Protein AF-A0A9W9UXJ0-F1 (afdb_monomer_lite)

Sequence (136 aa):
MPRVADHMAWKWYTSFKSKEDLNLPALTLEPDGLYRIHCNELFCRVPNCPKITPSDTLNNLRKHYAHRHPEIKLTGNSKRGGRPTLAEEHAAIDFHKALYNDHFATPGMTAAVPIKIEDSDSDLDTIKGEDIPWDS

Organism: NCBI:txid2100454

Radius of gyration: 20.82 Å; chains: 1; bounding box: 72×38×50 Å

Structure (mmCIF, N/CA/C/O backbone):
data_AF-A0A9W9UXJ0-F1
#
_entry.id   AF-A0A9W9UXJ0-F1
#
loop_
_atom_site.group_PDB
_atom_site.id
_atom_site.type_symbol
_atom_site.label_atom_id
_atom_site.label_alt_id
_atom_site.label_comp_id
_atom_site.label_asym_id
_atom_site.label_entity_id
_atom_site.label_seq_id
_atom_site.pdbx_PDB_ins_code
_atom_site.Cartn_x
_atom_site.Cartn_y
_atom_site.Cartn_z
_atom_site.occupancy
_atom_site.B_iso_or_equiv
_atom_site.auth_seq_id
_atom_site.auth_comp_id
_atom_site.auth_asym_id
_atom_site.auth_atom_id
_atom_site.pdbx_PDB_model_num
ATOM 1 N N . MET A 1 1 ? 16.096 -7.643 -10.929 1.00 42.03 1 MET A N 1
ATOM 2 C CA . MET A 1 1 ? 14.716 -7.599 -11.469 1.00 42.03 1 MET A CA 1
ATOM 3 C C . MET A 1 1 ? 13.752 -7.505 -10.292 1.00 42.03 1 MET A C 1
ATOM 5 O O . MET A 1 1 ? 13.704 -8.471 -9.545 1.00 42.03 1 MET A O 1
ATOM 9 N N . PRO A 1 2 ? 13.001 -6.421 -10.074 1.00 55.34 2 PRO A N 1
ATOM 10 C CA . PRO A 1 2 ? 12.091 -6.339 -8.943 1.00 55.34 2 PRO A CA 1
ATOM 11 C C . PRO A 1 2 ? 10.673 -6.642 -9.410 1.00 55.34 2 PRO A C 1
ATOM 13 O O . PRO A 1 2 ? 9.833 -5.784 -9.610 1.00 55.34 2 PRO A O 1
ATOM 16 N N . ARG A 1 3 ? 10.378 -7.923 -9.582 1.00 80.81 3 ARG A N 1
ATOM 17 C CA . ARG A 1 3 ? 8.994 -8.360 -9.738 1.00 80.81 3 ARG A CA 1
ATOM 18 C C . ARG A 1 3 ? 8.411 -8.485 -8.342 1.00 80.81 3 ARG A C 1
ATOM 20 O O . ARG A 1 3 ? 8.665 -9.474 -7.664 1.00 80.81 3 ARG A O 1
ATOM 27 N N . VAL A 1 4 ? 7.643 -7.483 -7.910 1.00 84.56 4 VAL A N 1
ATOM 28 C CA . VAL A 1 4 ? 6.992 -7.485 -6.583 1.00 84.56 4 VAL A CA 1
ATOM 29 C C . VAL A 1 4 ? 6.256 -8.810 -6.345 1.00 84.56 4 VAL A C 1
ATOM 31 O O . VAL A 1 4 ? 6.361 -9.380 -5.267 1.00 84.56 4 VAL A O 1
ATOM 34 N N . ALA A 1 5 ? 5.603 -9.343 -7.385 1.00 87.56 5 ALA A N 1
ATOM 35 C CA . ALA A 1 5 ? 4.863 -10.604 -7.335 1.00 87.56 5 ALA A CA 1
ATOM 36 C C . ALA A 1 5 ? 5.724 -11.855 -7.047 1.00 87.56 5 ALA A C 1
ATOM 38 O O . ALA A 1 5 ? 5.236 -12.852 -6.515 1.00 87.56 5 ALA A O 1
ATOM 39 N N . ASP A 1 6 ? 7.014 -11.816 -7.377 1.00 90.19 6 ASP A N 1
ATOM 40 C CA . ASP A 1 6 ? 7.915 -12.948 -7.161 1.00 90.19 6 ASP A CA 1
ATOM 41 C C . ASP A 1 6 ? 8.492 -12.957 -5.738 1.00 90.19 6 ASP A C 1
ATOM 43 O O . ASP A 1 6 ? 8.940 -14.004 -5.262 1.00 90.19 6 ASP A O 1
ATOM 47 N N . HIS A 1 7 ? 8.426 -11.823 -5.032 1.00 93.88 7 HIS A N 1
ATOM 48 C CA . HIS A 1 7 ? 9.002 -11.653 -3.704 1.00 93.88 7 HIS A CA 1
ATOM 49 C C . HIS A 1 7 ? 8.192 -12.388 -2.621 1.00 93.88 7 HIS A C 1
ATOM 51 O O . HIS A 1 7 ? 6.968 -12.271 -2.545 1.00 93.88 7 HIS A O 1
ATOM 57 N N . MET A 1 8 ? 8.879 -13.104 -1.722 1.00 93.94 8 MET A N 1
ATOM 58 C CA . MET A 1 8 ? 8.236 -13.923 -0.681 1.00 93.94 8 MET A CA 1
ATOM 59 C C . MET A 1 8 ? 7.302 -13.126 0.239 1.00 93.94 8 MET A C 1
ATOM 61 O O . MET A 1 8 ? 6.200 -13.581 0.527 1.00 93.94 8 MET A O 1
ATOM 65 N N . ALA A 1 9 ? 7.692 -11.908 0.632 1.00 93.56 9 ALA A N 1
ATOM 66 C CA . ALA A 1 9 ? 6.873 -11.059 1.499 1.00 93.56 9 ALA A CA 1
ATOM 67 C C . ALA A 1 9 ? 5.551 -10.645 0.829 1.00 93.56 9 ALA A C 1
ATOM 69 O O . ALA A 1 9 ? 4.525 -10.546 1.493 1.00 93.56 9 ALA A O 1
ATOM 70 N N . TRP A 1 10 ? 5.546 -10.465 -0.497 1.00 94.62 10 TRP A N 1
ATOM 71 C CA . TRP A 1 10 ? 4.306 -10.206 -1.225 1.00 94.62 10 TRP A CA 1
ATOM 72 C C . TRP A 1 10 ? 3.431 -11.461 -1.294 1.00 94.62 10 TRP A C 1
ATOM 74 O O . TRP A 1 10 ? 2.234 -11.383 -1.042 1.00 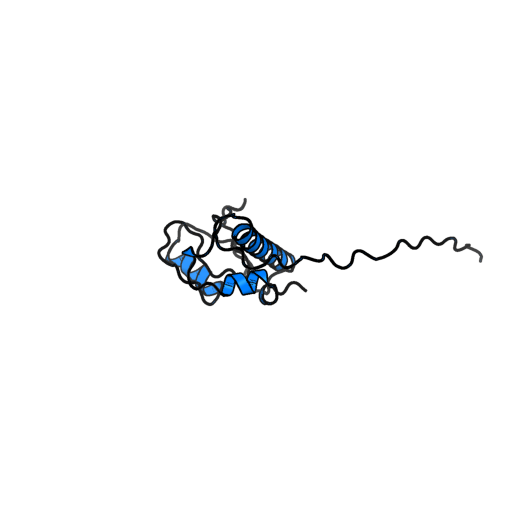94.62 10 TRP A O 1
ATOM 84 N N . LYS A 1 11 ? 4.020 -12.637 -1.549 1.00 94.94 11 LYS A N 1
ATOM 85 C CA . LYS A 1 11 ? 3.279 -13.912 -1.546 1.00 94.94 11 LYS A CA 1
ATOM 86 C C . LYS A 1 11 ? 2.625 -14.179 -0.187 1.00 94.94 11 LYS A C 1
ATOM 88 O O . LYS A 1 11 ? 1.443 -14.516 -0.139 1.00 94.94 11 LYS A O 1
ATOM 93 N N . TRP A 1 12 ? 3.361 -13.953 0.904 1.00 94.56 12 TRP A N 1
ATOM 94 C CA . TRP A 1 12 ? 2.830 -13.983 2.269 1.00 94.56 12 TRP A CA 1
ATOM 95 C C . TRP A 1 12 ? 1.664 -12.999 2.437 1.00 94.56 12 TRP A C 1
ATOM 97 O O . TRP A 1 12 ? 0.575 -13.413 2.822 1.00 94.56 12 TRP A O 1
ATOM 107 N N . TYR A 1 13 ? 1.834 -11.735 2.039 1.00 94.88 13 TYR A N 1
ATOM 108 C CA . TYR A 1 13 ? 0.781 -10.714 2.098 1.00 94.88 13 TYR A CA 1
ATOM 109 C C . TYR A 1 13 ? -0.494 -11.108 1.329 1.00 94.88 13 TYR A C 1
ATOM 111 O O . TYR A 1 13 ? -1.603 -10.892 1.811 1.00 94.88 13 TYR A O 1
ATOM 119 N N . THR A 1 14 ? -0.363 -11.739 0.160 1.00 95.06 14 THR A N 1
ATOM 120 C CA . THR A 1 14 ? -1.520 -12.203 -0.628 1.00 95.06 14 THR A CA 1
ATOM 121 C C . THR A 1 14 ? -2.203 -13.452 -0.072 1.00 95.06 14 THR A C 1
ATOM 123 O O . THR A 1 14 ? -3.291 -13.794 -0.527 1.00 95.06 14 THR A O 1
ATOM 126 N N . SER A 1 15 ? -1.594 -14.145 0.896 1.00 95.12 15 SER A N 1
ATOM 127 C CA . SER A 1 15 ? -2.202 -15.338 1.501 1.00 95.12 15 SER A CA 1
ATOM 128 C C . SER A 1 15 ? -3.355 -15.008 2.460 1.00 95.12 15 SER A C 1
ATOM 130 O O . SER A 1 15 ? -4.187 -15.871 2.750 1.00 95.12 15 SER A O 1
ATOM 132 N N . PHE A 1 16 ? -3.443 -13.754 2.912 1.00 94.12 16 PHE A N 1
ATOM 133 C CA . PHE A 1 16 ? -4.467 -13.296 3.841 1.00 94.12 16 PHE A CA 1
ATOM 134 C C . PHE A 1 16 ? -5.804 -13.036 3.146 1.00 94.12 16 PHE A C 1
ATOM 136 O O . PHE A 1 16 ? -5.876 -12.469 2.055 1.00 94.12 16 PHE A O 1
ATOM 143 N N . LYS A 1 17 ? -6.894 -13.417 3.819 1.00 94.62 17 LYS A N 1
ATOM 144 C CA . LYS A 1 17 ? -8.271 -13.167 3.356 1.00 94.62 17 LYS A CA 1
ATOM 145 C C . LYS A 1 17 ? -8.903 -11.943 4.013 1.00 94.62 17 LYS A C 1
ATOM 147 O O . LYS A 1 17 ? -9.884 -11.416 3.487 1.00 94.62 17 LYS A O 1
ATOM 152 N N . SER A 1 18 ? -8.346 -11.497 5.135 1.00 93.50 18 SER A N 1
ATOM 153 C CA . SER A 1 18 ? -8.818 -10.368 5.925 1.00 93.50 18 SER A CA 1
ATOM 154 C C . SER A 1 18 ? -7.662 -9.423 6.224 1.00 93.50 18 SER A C 1
ATOM 156 O O . SER A 1 18 ? -6.552 -9.859 6.511 1.00 93.50 18 SER A O 1
ATOM 158 N N . LYS A 1 19 ? -7.931 -8.116 6.184 1.00 91.62 19 LYS A N 1
ATOM 159 C CA . LYS A 1 19 ? -6.979 -7.101 6.647 1.00 91.62 19 LYS A CA 1
ATOM 160 C C . LYS A 1 19 ? -6.801 -7.087 8.165 1.00 91.62 19 LYS A C 1
ATOM 162 O O . LYS A 1 19 ? -5.869 -6.457 8.633 1.00 91.62 19 LYS A O 1
ATOM 167 N N . GLU A 1 20 ? -7.713 -7.702 8.918 1.00 91.06 20 GLU A N 1
ATOM 168 C CA . GLU A 1 20 ? -7.646 -7.761 10.388 1.00 91.06 20 GLU A CA 1
ATOM 169 C C . GLU A 1 20 ? -6.527 -8.689 10.866 1.00 91.06 20 GLU A C 1
ATOM 171 O O . GLU A 1 20 ? -5.998 -8.508 11.956 1.00 91.06 20 GLU A O 1
ATOM 176 N N . ASP A 1 21 ? -6.121 -9.628 10.011 1.00 89.69 21 ASP A N 1
ATOM 177 C CA . ASP A 1 21 ? -4.986 -10.520 10.239 1.00 89.69 21 ASP A CA 1
ATOM 178 C C . ASP A 1 21 ? -3.634 -9.831 9.939 1.00 89.69 21 ASP A C 1
ATOM 180 O O . ASP A 1 21 ? -2.578 -10.454 10.034 1.00 89.69 21 ASP A O 1
ATOM 184 N N . LEU A 1 22 ? -3.655 -8.558 9.522 1.00 89.69 22 LEU A N 1
ATOM 185 C CA . LEU A 1 22 ? -2.488 -7.788 9.102 1.00 89.69 22 LEU A CA 1
ATOM 186 C C . LEU A 1 22 ? -2.361 -6.490 9.907 1.00 89.69 22 LEU A C 1
ATOM 188 O O . LEU A 1 22 ? -3.286 -5.681 9.974 1.00 89.69 22 LEU A O 1
ATOM 192 N N . ASN A 1 23 ? -1.153 -6.211 10.395 1.00 89.25 23 ASN A N 1
ATOM 193 C CA . ASN A 1 23 ? -0.801 -4.917 10.981 1.00 89.25 23 ASN A CA 1
ATOM 194 C C . ASN A 1 23 ? -0.526 -3.883 9.879 1.00 89.25 23 ASN A C 1
ATOM 196 O O . ASN A 1 23 ? 0.617 -3.544 9.575 1.00 89.25 23 ASN A O 1
ATOM 200 N N . LEU A 1 24 ? -1.579 -3.404 9.216 1.00 90.81 24 LEU A N 1
ATOM 201 C CA . LEU A 1 24 ? -1.433 -2.424 8.141 1.00 90.81 24 LEU A CA 1
ATOM 202 C C . LEU A 1 24 ? -1.132 -1.019 8.701 1.00 90.81 24 LEU A C 1
ATOM 204 O O . LEU A 1 24 ? -1.931 -0.497 9.482 1.00 90.81 24 LEU A O 1
ATOM 208 N N . PRO A 1 25 ? -0.045 -0.350 8.268 1.00 92.56 25 PRO A N 1
ATOM 209 C CA . PRO A 1 25 ? 0.247 1.014 8.689 1.00 92.56 25 PRO A CA 1
ATOM 210 C C . PRO A 1 25 ? -0.743 2.003 8.064 1.00 92.56 25 PRO A C 1
ATOM 212 O O . PRO A 1 25 ? -1.347 1.732 7.026 1.00 92.56 25 PRO A O 1
ATOM 215 N N . ALA A 1 26 ? -0.875 3.192 8.649 1.00 91.31 26 ALA A N 1
ATOM 216 C CA . ALA A 1 26 ? -1.680 4.259 8.059 1.00 91.31 26 ALA A CA 1
ATOM 217 C C . ALA A 1 26 ? -1.142 4.694 6.679 1.00 91.31 26 ALA A C 1
ATOM 219 O O . ALA A 1 26 ? 0.023 4.474 6.334 1.00 91.31 26 ALA A O 1
ATOM 220 N N . LEU A 1 27 ? -2.000 5.327 5.875 1.00 91.38 27 LEU A N 1
ATOM 221 C CA . LEU A 1 27 ? -1.575 5.926 4.610 1.00 91.38 27 LEU A CA 1
ATOM 222 C C . LEU A 1 27 ? -0.601 7.084 4.857 1.00 91.38 27 LEU A C 1
ATOM 224 O O . LEU A 1 27 ? -0.843 7.942 5.705 1.00 91.38 27 LEU A O 1
ATOM 228 N N . THR A 1 28 ? 0.466 7.135 4.063 1.00 91.06 28 THR A N 1
ATOM 229 C CA . THR A 1 28 ? 1.448 8.224 4.092 1.00 91.06 28 THR A CA 1
ATOM 230 C C . THR A 1 28 ? 0.961 9.373 3.215 1.00 91.06 28 THR A C 1
ATOM 232 O O . THR A 1 28 ? 0.667 9.155 2.040 1.00 91.06 28 THR A O 1
ATOM 235 N N . LEU A 1 29 ? 0.862 10.577 3.783 1.00 92.19 29 LEU A N 1
ATOM 236 C CA . LEU A 1 29 ? 0.592 11.802 3.031 1.00 92.19 29 LEU A CA 1
ATOM 237 C C . LEU A 1 29 ? 1.903 12.329 2.442 1.00 92.19 29 LEU A C 1
ATOM 239 O O . LEU A 1 29 ? 2.863 12.576 3.169 1.00 92.19 29 LEU A O 1
ATOM 243 N N . GLU A 1 30 ? 1.931 12.488 1.128 1.00 90.06 30 GLU A N 1
ATOM 244 C CA . GLU A 1 30 ? 3.059 13.028 0.384 1.00 90.06 30 GLU A CA 1
ATOM 245 C C . GLU A 1 30 ? 3.058 14.566 0.383 1.00 90.06 30 GLU A C 1
ATOM 247 O O . GLU A 1 30 ? 2.016 15.194 0.600 1.00 90.06 30 GLU A O 1
ATOM 252 N N . PRO A 1 31 ? 4.205 15.204 0.079 1.00 87.88 31 PRO A N 1
ATOM 253 C CA . PRO A 1 31 ? 4.307 16.663 -0.005 1.00 87.88 31 PRO A CA 1
ATOM 254 C C . PRO A 1 31 ? 3.377 17.313 -1.042 1.00 87.88 31 PRO A C 1
ATOM 256 O O . PRO A 1 31 ? 3.070 18.496 -0.933 1.00 87.88 31 PRO A O 1
ATOM 259 N N . ASP A 1 32 ? 2.926 16.558 -2.046 1.00 87.06 32 ASP A N 1
ATOM 260 C CA . ASP A 1 32 ? 1.977 17.010 -3.070 1.00 87.06 32 ASP A CA 1
ATOM 261 C C . ASP A 1 32 ? 0.504 16.949 -2.610 1.00 87.06 32 ASP A C 1
ATOM 263 O O . ASP A 1 32 ? -0.406 17.271 -3.377 1.00 87.06 32 ASP A O 1
ATOM 267 N N . GLY A 1 33 ? 0.262 16.557 -1.355 1.00 87.12 33 GLY A N 1
ATOM 268 C CA . GLY A 1 33 ? -1.070 16.409 -0.779 1.00 87.12 33 GLY A CA 1
ATOM 269 C C . GLY A 1 33 ? -1.795 15.132 -1.213 1.00 87.12 33 GLY A C 1
ATOM 270 O O . GLY A 1 33 ? -3.004 15.025 -0.995 1.00 87.12 33 GLY A O 1
ATOM 271 N N . LEU A 1 34 ? -1.095 14.179 -1.837 1.00 90.56 34 LEU A N 1
ATOM 272 C CA . LEU A 1 34 ? -1.637 12.878 -2.221 1.00 90.56 34 LEU A CA 1
ATOM 273 C C . LEU A 1 34 ? -1.221 11.786 -1.230 1.00 90.56 34 LEU A C 1
ATOM 275 O O . LEU A 1 34 ? -0.177 11.848 -0.594 1.00 90.56 34 LEU A O 1
ATOM 279 N N . TYR A 1 35 ? -2.034 10.745 -1.102 1.00 91.88 35 TYR A N 1
ATOM 280 C CA . TYR A 1 35 ? -1.743 9.596 -0.251 1.00 91.88 35 TYR A CA 1
ATOM 281 C C . TYR A 1 35 ? -1.046 8.488 -1.036 1.00 91.88 35 TYR A C 1
ATOM 283 O O . TYR A 1 35 ? -1.557 8.028 -2.062 1.00 91.88 35 TYR A O 1
ATOM 291 N N . ARG A 1 36 ? 0.098 8.016 -0.539 1.00 90.25 36 ARG A N 1
ATOM 292 C CA . ARG A 1 36 ? 0.890 6.981 -1.207 1.00 90.25 36 ARG A CA 1
ATOM 293 C C . ARG A 1 36 ? 0.242 5.605 -1.102 1.00 90.25 36 ARG A C 1
ATOM 295 O O . ARG A 1 36 ? -0.029 5.106 -0.009 1.00 90.25 36 ARG A O 1
ATOM 302 N N . ILE A 1 37 ? 0.103 4.956 -2.255 1.00 91.50 37 ILE A N 1
ATOM 303 C CA . ILE A 1 37 ? -0.254 3.541 -2.382 1.00 91.50 37 ILE A CA 1
ATOM 304 C C . ILE A 1 37 ? 0.869 2.786 -3.099 1.00 91.50 37 ILE A C 1
ATOM 306 O O . ILE A 1 37 ? 1.439 3.296 -4.066 1.00 91.50 37 ILE A O 1
ATOM 310 N N . HIS A 1 38 ? 1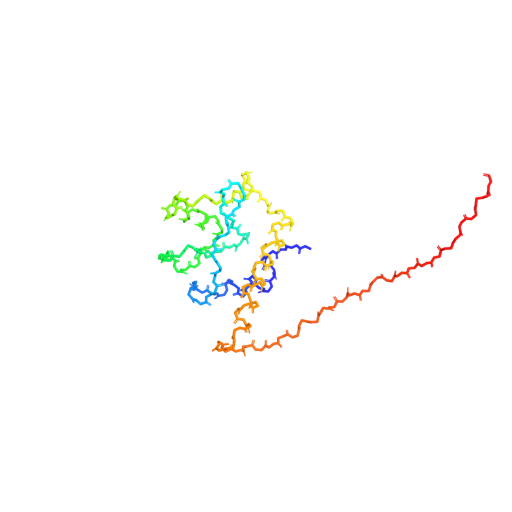.207 1.587 -2.630 1.00 91.56 38 HIS A N 1
ATOM 311 C CA . HIS A 1 38 ? 2.304 0.809 -3.203 1.00 91.56 38 HIS A CA 1
ATOM 312 C C . HIS A 1 38 ? 1.827 -0.064 -4.373 1.00 91.56 38 HIS A C 1
ATOM 314 O O . HIS A 1 38 ? 0.647 -0.402 -4.508 1.00 91.56 38 HIS A O 1
ATOM 320 N N . CYS A 1 39 ? 2.753 -0.437 -5.260 1.00 88.81 39 CYS A N 1
ATOM 321 C CA . CYS A 1 39 ? 2.438 -1.350 -6.356 1.00 88.81 39 CYS A CA 1
ATOM 322 C C . CYS A 1 39 ? 2.011 -2.724 -5.814 1.00 88.81 39 CYS A C 1
ATOM 324 O O . CYS A 1 39 ? 2.598 -3.229 -4.860 1.00 88.81 39 CYS A O 1
ATOM 326 N N . ASN A 1 40 ? 1.003 -3.329 -6.452 1.00 89.88 40 ASN A N 1
ATOM 327 C CA . ASN A 1 40 ? 0.391 -4.607 -6.059 1.00 89.88 40 ASN A CA 1
ATOM 328 C C . ASN A 1 40 ? -0.210 -4.656 -4.641 1.00 89.88 40 ASN A C 1
ATO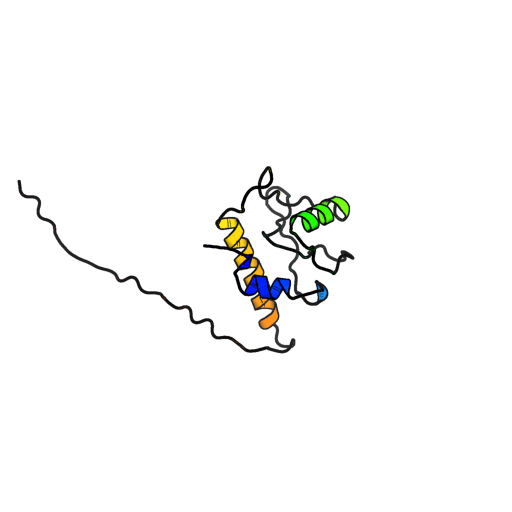M 330 O O . ASN A 1 40 ? -0.453 -5.746 -4.125 1.00 89.88 40 ASN A O 1
ATOM 334 N N . GLU A 1 41 ? -0.497 -3.501 -4.038 1.00 92.81 41 GLU A N 1
ATOM 335 C CA . GLU A 1 41 ? -1.264 -3.412 -2.796 1.00 92.81 41 GLU A CA 1
ATOM 336 C C . GLU A 1 41 ? -2.738 -3.787 -3.045 1.00 92.81 41 GLU A C 1
ATOM 338 O O . GLU A 1 41 ? -3.334 -3.363 -4.043 1.00 92.81 41 GLU A O 1
ATOM 343 N N . LEU A 1 42 ? -3.325 -4.592 -2.151 1.00 95.06 42 LEU A N 1
ATOM 344 C CA . LEU A 1 42 ? -4.671 -5.163 -2.318 1.00 95.06 42 LEU A CA 1
ATOM 345 C C . LEU A 1 42 ? -5.654 -4.770 -1.203 1.00 95.06 42 LEU A C 1
ATOM 347 O O . LEU A 1 42 ? -6.868 -4.732 -1.443 1.00 95.06 42 LEU A O 1
ATOM 351 N N . PHE A 1 43 ? -5.158 -4.445 -0.010 1.00 96.38 43 PHE A N 1
ATOM 352 C CA . PHE A 1 43 ? -5.976 -4.072 1.145 1.00 96.38 43 PHE A CA 1
ATOM 353 C C . PHE A 1 43 ? -6.157 -2.558 1.282 1.00 96.38 43 PHE A C 1
ATOM 355 O O . PHE A 1 43 ? -5.256 -1.775 1.005 1.00 96.38 43 PHE A O 1
ATOM 362 N N . CYS A 1 44 ? -7.336 -2.142 1.749 1.00 95.81 44 CYS A N 1
ATOM 363 C CA . CYS A 1 44 ? -7.594 -0.750 2.108 1.00 95.81 44 CYS A CA 1
ATOM 364 C C . CYS A 1 44 ? -7.054 -0.461 3.514 1.00 95.81 44 CYS A C 1
ATOM 366 O O . CYS A 1 44 ? -7.458 -1.118 4.475 1.00 95.81 44 CYS A O 1
ATOM 368 N N . ARG A 1 45 ? -6.190 0.554 3.625 1.00 94.88 45 ARG A N 1
ATOM 369 C CA . ARG A 1 45 ? -5.545 0.988 4.878 1.00 94.88 45 ARG A CA 1
ATOM 370 C C . ARG A 1 45 ? -6.299 2.091 5.627 1.00 94.88 45 ARG A C 1
ATOM 372 O O . ARG A 1 45 ? -5.817 2.593 6.636 1.00 94.88 45 ARG A O 1
ATOM 379 N N . VAL A 1 46 ? -7.467 2.509 5.135 1.00 94.25 46 VAL A N 1
ATOM 380 C CA . VAL A 1 46 ? -8.258 3.552 5.806 1.00 94.25 46 VAL A CA 1
ATOM 381 C C . VAL A 1 46 ? -8.840 2.993 7.105 1.00 94.25 46 VAL A C 1
ATOM 383 O O . VAL A 1 46 ? -9.490 1.935 7.064 1.00 94.25 46 VAL A O 1
ATOM 386 N N . PRO A 1 47 ? -8.641 3.681 8.246 1.00 89.31 47 PRO A N 1
ATOM 387 C CA . PRO A 1 47 ? -9.196 3.243 9.517 1.00 89.31 47 PRO A CA 1
ATOM 388 C C . PRO A 1 47 ? -10.719 3.156 9.426 1.00 89.31 47 PRO A C 1
ATOM 390 O O . PRO A 1 47 ? -11.367 3.981 8.782 1.00 89.31 47 PRO A O 1
ATOM 393 N N . ASN A 1 48 ? -11.296 2.136 10.061 1.00 88.88 48 ASN A N 1
ATOM 394 C CA . ASN A 1 48 ? -12.742 1.894 10.090 1.00 88.88 48 ASN A CA 1
ATOM 395 C C . ASN A 1 48 ? -13.402 1.704 8.708 1.00 88.88 48 ASN A C 1
ATOM 397 O O . ASN A 1 48 ? -14.624 1.776 8.588 1.00 88.88 48 ASN A O 1
ATOM 401 N N . CYS A 1 49 ? -12.632 1.430 7.646 1.00 93.06 49 CYS A N 1
ATOM 402 C CA . CYS A 1 49 ? -13.226 1.059 6.366 1.00 93.06 49 CYS A CA 1
ATOM 403 C C . CYS A 1 49 ? -13.877 -0.338 6.467 1.00 93.06 49 CYS A C 1
ATOM 405 O O . CYS A 1 49 ? -13.189 -1.286 6.851 1.00 93.06 49 CYS A O 1
ATOM 407 N N . PRO A 1 50 ? -15.150 -0.519 6.060 1.00 92.69 50 PRO A N 1
ATOM 408 C CA . PRO A 1 50 ? -15.847 -1.806 6.160 1.00 92.69 50 PRO A CA 1
ATOM 409 C C . PRO A 1 50 ? -15.337 -2.857 5.163 1.00 92.69 50 PRO A C 1
ATOM 411 O O . PRO A 1 50 ? -15.697 -4.027 5.249 1.00 92.69 50 PRO A O 1
ATOM 414 N N . LYS A 1 51 ? -14.510 -2.463 4.185 1.00 93.25 51 LYS A N 1
ATOM 415 C CA . LYS A 1 51 ? -13.864 -3.412 3.279 1.00 93.25 51 LYS A CA 1
ATOM 416 C C . LYS A 1 51 ? -12.722 -4.102 4.023 1.00 93.25 51 LYS A C 1
ATOM 418 O O . LYS A 1 51 ? -11.658 -3.510 4.216 1.00 93.25 51 LYS A O 1
ATOM 423 N N . ILE A 1 52 ? -12.980 -5.336 4.440 1.00 94.19 52 ILE A N 1
ATOM 424 C CA . ILE A 1 52 ? -12.032 -6.194 5.160 1.00 94.19 52 ILE A CA 1
ATOM 425 C C . ILE A 1 52 ? -11.235 -7.073 4.187 1.00 94.19 52 ILE A C 1
ATOM 427 O O . ILE A 1 52 ? -10.039 -7.282 4.371 1.00 94.19 52 ILE A O 1
ATOM 431 N N . THR A 1 53 ? -11.882 -7.551 3.125 1.00 95.31 53 THR A N 1
ATOM 432 C CA . THR A 1 53 ? -11.285 -8.473 2.155 1.00 95.31 53 THR A CA 1
ATOM 433 C C . THR A 1 53 ? -10.344 -7.759 1.178 1.00 95.31 53 THR A C 1
ATOM 435 O O . THR A 1 53 ? -10.562 -6.576 0.861 1.00 95.31 53 THR A O 1
ATOM 438 N N . PRO A 1 54 ? -9.327 -8.460 0.640 1.00 96.12 54 PRO A N 1
ATOM 439 C CA . PRO A 1 54 ? -8.454 -7.885 -0.371 1.00 96.12 54 PRO A CA 1
ATOM 440 C C . PRO A 1 54 ? -9.236 -7.576 -1.652 1.00 96.12 54 PRO A C 1
ATOM 442 O O . PRO A 1 54 ? -10.303 -8.128 -1.930 1.00 96.12 54 PRO A O 1
ATOM 445 N N . SER A 1 55 ? -8.715 -6.643 -2.437 1.00 95.44 55 SER A N 1
ATOM 446 C CA . SER A 1 55 ? -9.130 -6.452 -3.827 1.00 95.44 55 SER A CA 1
ATOM 447 C C . SER A 1 55 ? -8.354 -7.409 -4.725 1.00 95.44 55 SER A C 1
ATOM 449 O O . SER A 1 55 ? -7.201 -7.693 -4.438 1.00 95.44 55 SER A O 1
ATOM 451 N N . ASP A 1 56 ? -8.925 -7.824 -5.855 1.00 91.88 56 ASP A N 1
ATOM 452 C CA . ASP A 1 56 ? -8.202 -8.708 -6.790 1.00 91.88 56 ASP A CA 1
ATOM 453 C C . ASP A 1 56 ? -7.019 -8.008 -7.469 1.00 91.88 56 ASP A C 1
ATOM 455 O O . ASP A 1 56 ? -6.050 -8.634 -7.887 1.00 91.88 56 ASP A O 1
ATOM 459 N N . THR A 1 57 ? -7.116 -6.684 -7.627 1.00 91.19 57 THR A N 1
ATOM 460 C CA . THR A 1 57 ? -6.102 -5.864 -8.291 1.00 91.19 57 THR A CA 1
ATOM 461 C C . THR A 1 57 ? -5.978 -4.495 -7.633 1.00 91.19 57 THR A C 1
ATOM 463 O O . THR A 1 57 ? -6.945 -3.964 -7.075 1.00 91.19 57 THR A O 1
ATOM 466 N N . LEU A 1 58 ? -4.815 -3.862 -7.810 1.00 90.94 58 LEU A N 1
ATOM 467 C CA . LEU A 1 58 ? -4.578 -2.477 -7.395 1.00 90.94 58 LEU A CA 1
ATOM 468 C C . LEU A 1 58 ? -5.575 -1.497 -8.040 1.00 90.94 58 LEU A C 1
ATOM 470 O O . LEU A 1 58 ? -5.993 -0.529 -7.414 1.00 90.94 58 LEU A O 1
ATOM 474 N N . ASN A 1 59 ? -6.016 -1.750 -9.276 1.00 90.31 59 ASN A N 1
ATOM 475 C CA . ASN A 1 59 ? -7.025 -0.916 -9.936 1.00 90.31 59 ASN A CA 1
ATOM 476 C C . ASN A 1 59 ? -8.389 -0.998 -9.240 1.00 90.31 59 ASN A C 1
ATOM 478 O O . ASN A 1 59 ? -9.056 0.025 -9.082 1.00 90.31 59 ASN A O 1
ATOM 482 N N . ASN A 1 60 ? -8.796 -2.188 -8.791 1.00 93.25 60 ASN A N 1
ATOM 483 C CA . ASN A 1 60 ? -10.018 -2.349 -8.003 1.00 93.25 60 ASN A CA 1
ATOM 484 C C . ASN A 1 60 ? -9.893 -1.656 -6.640 1.00 93.25 60 ASN A C 1
ATOM 486 O O . ASN A 1 60 ? -10.851 -1.027 -6.189 1.00 93.25 60 ASN A O 1
ATOM 490 N N . LEU A 1 61 ? -8.707 -1.691 -6.028 1.00 93.56 61 LEU A N 1
ATOM 491 C CA . LEU A 1 61 ? -8.433 -0.946 -4.803 1.00 93.56 61 LEU A CA 1
ATOM 492 C C . LEU A 1 61 ? -8.519 0.572 -5.033 1.00 93.56 61 LEU A C 1
ATOM 494 O O . LEU A 1 61 ? -9.223 1.262 -4.303 1.00 93.56 61 LEU A O 1
ATOM 498 N N . ARG A 1 62 ? -7.905 1.102 -6.098 1.00 92.06 62 ARG A N 1
ATOM 499 C CA . ARG A 1 62 ? -8.004 2.526 -6.471 1.00 92.06 62 ARG A CA 1
ATOM 500 C C . ARG A 1 62 ? -9.451 2.970 -6.692 1.00 92.06 62 ARG A C 1
ATOM 502 O O . ARG A 1 62 ? -9.845 4.024 -6.203 1.00 92.06 62 ARG A O 1
ATOM 509 N N . LYS A 1 63 ? -10.259 2.158 -7.384 1.00 93.38 63 LYS A N 1
ATOM 510 C CA . LYS A 1 63 ? -11.702 2.411 -7.534 1.00 93.38 63 LYS A CA 1
ATOM 511 C C . LYS A 1 63 ? -12.399 2.444 -6.176 1.00 93.38 63 LYS A C 1
ATOM 513 O O . LYS A 1 63 ? -13.198 3.338 -5.925 1.00 93.38 63 LYS A O 1
ATOM 518 N N . HIS A 1 64 ? -12.084 1.500 -5.290 1.00 95.06 64 HIS A N 1
ATOM 519 C CA . HIS A 1 64 ? -12.633 1.494 -3.938 1.00 95.06 64 HIS A CA 1
ATOM 520 C C . HIS A 1 64 ? -12.336 2.806 -3.195 1.00 95.06 64 HIS A C 1
ATOM 522 O O . HIS A 1 64 ? -13.270 3.393 -2.657 1.00 95.06 64 HIS A O 1
ATOM 528 N N . TYR A 1 65 ? -11.097 3.305 -3.240 1.00 94.88 65 TYR A N 1
ATOM 529 C CA . TYR A 1 65 ? -10.747 4.615 -2.680 1.00 94.88 65 TYR A CA 1
ATOM 530 C C . TYR A 1 65 ? -11.572 5.745 -3.298 1.00 94.88 65 TYR A C 1
ATOM 532 O O . TYR A 1 65 ? -12.231 6.477 -2.572 1.00 94.88 65 TYR A O 1
ATOM 540 N N . ALA A 1 66 ? -11.641 5.822 -4.628 1.00 93.06 66 ALA A N 1
ATOM 541 C CA . ALA A 1 66 ? -12.401 6.869 -5.312 1.00 93.06 66 ALA A CA 1
ATOM 542 C C . ALA A 1 66 ? -13.900 6.893 -4.941 1.00 93.06 66 ALA A C 1
ATOM 544 O O . ALA A 1 66 ? -14.506 7.959 -4.911 1.00 93.06 66 ALA A O 1
ATOM 545 N N . HIS A 1 67 ? -14.505 5.733 -4.660 1.00 94.56 67 HIS A N 1
ATOM 546 C CA . HIS A 1 67 ? -15.935 5.629 -4.345 1.00 94.56 67 HIS A CA 1
ATOM 547 C C . HIS A 1 67 ? -16.265 5.689 -2.852 1.00 94.56 67 HIS A C 1
ATOM 549 O O . HIS A 1 67 ? -17.352 6.133 -2.487 1.00 94.56 67 HIS A O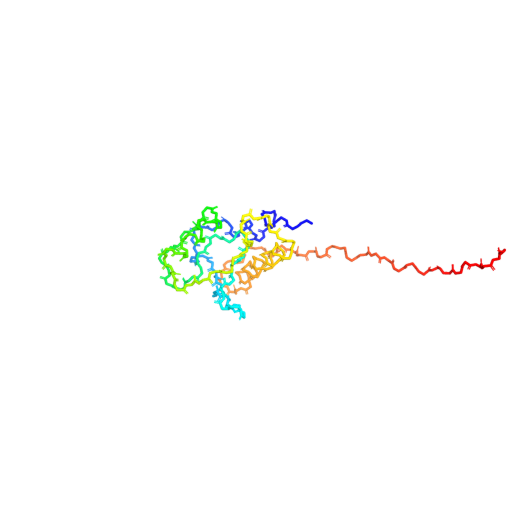 1
ATOM 555 N N . ARG A 1 68 ? -15.391 5.164 -1.989 1.00 95.56 68 ARG A N 1
ATOM 556 C CA . ARG A 1 68 ? -15.662 4.994 -0.550 1.00 95.56 68 ARG A CA 1
ATOM 557 C C . ARG A 1 68 ? -14.896 5.976 0.326 1.00 95.56 68 ARG A C 1
ATOM 559 O O . ARG A 1 68 ? -15.300 6.161 1.467 1.00 95.56 68 ARG A O 1
ATOM 566 N N . HIS A 1 69 ? -13.847 6.583 -0.219 1.00 94.81 69 HIS A N 1
ATOM 567 C CA . HIS A 1 69 ? -12.967 7.542 0.444 1.00 94.81 69 HIS A CA 1
ATOM 568 C C . HIS A 1 69 ? -12.661 8.721 -0.501 1.00 94.81 69 HIS A C 1
ATOM 570 O O . HIS A 1 69 ? -11.499 8.939 -0.847 1.00 94.81 69 HIS A O 1
ATOM 576 N N . PRO A 1 70 ? -13.682 9.447 -1.003 1.00 91.62 70 PRO A N 1
ATOM 577 C CA . PRO A 1 70 ? -13.496 10.515 -1.994 1.00 91.62 70 PRO A CA 1
ATOM 578 C C . PRO A 1 70 ? -12.601 11.670 -1.508 1.00 91.62 70 PRO A C 1
ATOM 580 O O . PRO A 1 70 ? -12.041 12.404 -2.322 1.00 91.62 70 PRO A O 1
ATOM 583 N N . GLU A 1 71 ? -12.451 11.832 -0.195 1.00 91.56 71 GLU A N 1
ATOM 584 C CA . GLU A 1 71 ? -11.527 12.763 0.451 1.00 91.56 71 GLU A CA 1
ATOM 585 C C . GLU A 1 71 ? -10.051 12.358 0.294 1.00 91.56 71 GLU A C 1
ATOM 587 O O . GLU A 1 71 ? -9.166 13.213 0.329 1.00 91.56 71 GLU A O 1
ATOM 592 N N . ILE A 1 72 ? -9.778 11.070 0.068 1.00 91.19 72 ILE A N 1
ATOM 593 C CA . ILE A 1 72 ? -8.432 10.522 -0.099 1.00 91.19 72 ILE A CA 1
ATOM 594 C C . ILE A 1 72 ? -8.065 10.532 -1.580 1.00 91.19 72 ILE A C 1
ATOM 596 O O . ILE A 1 72 ? -8.511 9.705 -2.378 1.00 91.19 72 ILE A O 1
ATOM 600 N N . LYS A 1 73 ? -7.170 11.447 -1.947 1.00 90.25 73 LYS A N 1
ATOM 601 C CA . LYS A 1 73 ? -6.576 11.486 -3.284 1.00 90.25 73 LYS A CA 1
ATOM 602 C C . LYS A 1 73 ? -5.297 10.665 -3.279 1.00 90.25 73 LYS A C 1
ATOM 604 O O . LYS A 1 73 ? -4.336 11.037 -2.621 1.00 90.25 73 LYS A O 1
ATOM 609 N N . LEU A 1 74 ? -5.288 9.538 -3.982 1.00 89.06 74 LEU A N 1
ATOM 610 C CA . LEU A 1 74 ? -4.111 8.670 -4.049 1.00 89.06 74 LEU A CA 1
ATOM 611 C C . LEU A 1 74 ? -3.042 9.232 -4.989 1.00 89.06 74 LEU A C 1
ATOM 613 O O . LEU A 1 74 ? -3.370 9.874 -5.991 1.00 89.06 74 LEU A O 1
ATOM 617 N N . THR A 1 75 ? -1.775 8.906 -4.720 1.00 83.62 75 THR A N 1
ATOM 618 C CA . THR A 1 75 ? -0.684 9.128 -5.668 1.00 83.62 75 THR A CA 1
ATOM 619 C C . THR A 1 75 ? -1.014 8.394 -6.962 1.00 83.62 75 THR A C 1
ATOM 621 O O . THR A 1 75 ? -1.190 7.171 -7.014 1.00 83.62 75 THR A O 1
ATOM 624 N N . GLY A 1 76 ? -1.162 9.162 -8.036 1.00 64.69 76 GLY A N 1
ATOM 625 C CA . GLY A 1 76 ? -1.421 8.622 -9.358 1.00 64.69 76 GLY A CA 1
ATOM 626 C C . GLY A 1 76 ? -0.150 8.003 -9.916 1.00 64.69 76 GLY A C 1
ATOM 627 O O . GLY A 1 76 ? 0.499 8.623 -10.752 1.00 64.69 76 GLY A O 1
ATOM 628 N N . ASN A 1 77 ? 0.229 6.798 -9.481 1.00 53.62 77 ASN A N 1
ATOM 629 C CA . ASN A 1 77 ? 1.366 6.137 -10.113 1.00 53.62 77 ASN A CA 1
ATOM 630 C C . ASN A 1 77 ? 0.990 5.843 -11.569 1.00 53.62 77 ASN A C 1
ATOM 632 O O . ASN A 1 77 ? 0.018 5.127 -11.858 1.00 53.62 77 ASN A O 1
ATOM 636 N N . SER A 1 78 ? 1.778 6.468 -12.444 1.00 47.59 78 SER A N 1
ATOM 637 C CA . SER A 1 78 ? 1.605 6.710 -13.874 1.00 47.59 78 SER A CA 1
ATOM 638 C C . SER A 1 78 ? 0.349 7.507 -14.252 1.00 47.59 78 SER A C 1
ATOM 640 O O . SER A 1 78 ? -0.789 7.038 -14.195 1.00 47.59 78 SER A O 1
ATOM 642 N N . LYS A 1 79 ? 0.568 8.710 -14.788 1.00 43.91 79 LYS A N 1
ATOM 643 C CA . LYS A 1 79 ? -0.294 9.262 -15.836 1.00 43.91 79 LYS A CA 1
ATOM 644 C C . LYS A 1 79 ? -0.527 8.136 -16.869 1.00 43.91 79 LYS A C 1
ATOM 646 O O . LYS A 1 79 ? 0.363 7.871 -17.662 1.00 43.91 79 LYS A O 1
ATOM 651 N N . ARG A 1 80 ? -1.688 7.467 -16.841 1.00 50.50 80 ARG A N 1
ATOM 652 C CA . ARG A 1 80 ? -2.124 6.407 -17.783 1.00 50.50 80 ARG A CA 1
ATOM 653 C C . ARG A 1 80 ? -1.334 5.078 -17.737 1.00 50.50 80 ARG A C 1
ATOM 655 O O . ARG A 1 80 ? -0.469 4.848 -18.567 1.00 50.50 80 ARG A O 1
ATOM 662 N N . GLY A 1 81 ? -1.726 4.157 -16.851 1.00 56.91 81 GLY A N 1
ATOM 663 C CA . GLY A 1 81 ? -1.634 2.699 -17.085 1.00 56.91 81 GLY A CA 1
ATOM 664 C C . GLY A 1 81 ? -0.270 2.122 -17.494 1.00 56.91 81 GLY A C 1
ATOM 665 O O . GLY A 1 81 ? -0.234 1.188 -18.292 1.00 56.91 81 GLY A O 1
ATOM 666 N N . GLY A 1 82 ? 0.831 2.679 -16.985 1.00 67.69 82 GLY A N 1
ATOM 667 C CA . GLY A 1 82 ? 2.186 2.236 -17.311 1.00 67.69 82 GLY A CA 1
ATOM 668 C C . GLY A 1 82 ? 2.687 1.109 -16.408 1.00 67.69 82 GLY A C 1
ATOM 669 O O . GLY A 1 82 ? 2.161 0.876 -15.318 1.00 67.69 82 GLY A O 1
ATOM 670 N N . ARG A 1 83 ? 3.744 0.424 -16.855 1.00 79.44 83 ARG A N 1
ATOM 671 C CA . ARG A 1 83 ? 4.515 -0.488 -16.003 1.00 79.44 83 ARG A CA 1
ATOM 672 C C . ARG A 1 83 ? 5.149 0.315 -14.850 1.00 79.44 83 ARG A C 1
ATOM 674 O O . ARG A 1 83 ? 5.702 1.379 -15.136 1.00 79.44 83 ARG A O 1
ATOM 681 N N . PRO A 1 84 ? 5.107 -0.177 -13.598 1.00 84.38 84 PRO A N 1
ATOM 682 C CA . PRO A 1 84 ? 5.846 0.426 -12.495 1.00 84.38 84 PRO A CA 1
ATOM 683 C C . PRO A 1 84 ? 7.330 0.597 -12.823 1.00 84.38 84 PRO A C 1
ATOM 685 O O . PRO A 1 84 ? 7.945 -0.245 -13.481 1.00 84.38 84 PRO A O 1
ATOM 688 N N . THR A 1 85 ? 7.903 1.699 -12.364 1.00 87.88 85 THR A N 1
ATOM 689 C CA . THR A 1 85 ? 9.346 1.924 -12.387 1.00 87.88 85 THR A CA 1
ATOM 690 C C . THR A 1 85 ? 10.040 1.008 -11.382 1.00 87.88 85 THR A C 1
ATOM 692 O O . THR A 1 85 ? 9.457 0.594 -10.381 1.00 87.88 85 THR A O 1
ATOM 695 N N . LEU A 1 86 ? 11.327 0.747 -11.610 1.00 89.50 86 LEU A N 1
ATOM 696 C CA . LEU A 1 86 ? 12.164 -0.047 -10.707 1.00 89.50 86 LEU A CA 1
ATOM 697 C C . LEU A 1 86 ? 12.105 0.466 -9.255 1.00 89.50 86 LEU A C 1
ATOM 699 O O . LEU A 1 86 ? 12.015 -0.317 -8.315 1.00 89.50 86 LEU A O 1
ATOM 703 N N . ALA A 1 87 ? 12.122 1.791 -9.084 1.00 89.06 87 ALA A N 1
ATOM 704 C CA . ALA A 1 87 ? 12.062 2.440 -7.779 1.00 89.06 87 ALA A CA 1
ATOM 705 C C . ALA A 1 87 ? 10.717 2.199 -7.075 1.00 89.06 87 ALA A C 1
ATOM 707 O O . ALA A 1 87 ? 10.687 1.937 -5.875 1.00 89.06 87 ALA A O 1
ATOM 708 N N . GLU A 1 88 ? 9.607 2.232 -7.817 1.00 88.56 88 GLU A N 1
ATOM 709 C CA . GLU A 1 88 ? 8.284 1.905 -7.277 1.00 88.56 88 GLU A CA 1
ATOM 710 C C . GLU A 1 88 ? 8.172 0.423 -6.902 1.00 88.56 88 GLU A C 1
ATOM 712 O O . GLU A 1 88 ? 7.564 0.095 -5.883 1.00 88.56 88 GLU A O 1
ATOM 717 N N . GLU A 1 89 ? 8.769 -0.471 -7.695 1.00 91.12 89 GLU A N 1
ATOM 718 C CA . GLU A 1 89 ? 8.818 -1.901 -7.383 1.00 91.12 89 GLU A CA 1
ATOM 719 C C . GLU A 1 89 ? 9.648 -2.167 -6.111 1.00 91.12 89 GLU A C 1
ATOM 721 O O . GLU A 1 89 ? 9.207 -2.921 -5.246 1.00 91.12 89 GLU A O 1
ATOM 726 N N . HIS A 1 90 ? 10.801 -1.507 -5.941 1.00 92.56 90 HIS A N 1
ATOM 727 C CA . HIS A 1 90 ? 11.612 -1.595 -4.718 1.00 92.56 90 HIS A CA 1
ATOM 728 C C . HIS A 1 90 ? 10.861 -1.058 -3.498 1.00 92.56 90 HIS A C 1
ATOM 730 O O . HIS A 1 90 ? 10.731 -1.765 -2.503 1.00 92.56 90 HIS A O 1
ATOM 736 N N . ALA A 1 91 ? 10.276 0.138 -3.601 1.00 91.81 91 ALA A N 1
ATOM 737 C CA . ALA A 1 91 ? 9.500 0.725 -2.512 1.00 91.81 91 ALA A CA 1
ATOM 738 C C . ALA A 1 91 ? 8.303 -0.153 -2.113 1.00 91.81 91 ALA A C 1
ATOM 740 O O . ALA A 1 91 ? 7.929 -0.211 -0.943 1.00 91.81 91 ALA A O 1
ATOM 741 N N . ALA A 1 92 ? 7.684 -0.844 -3.075 1.00 92.44 92 ALA A N 1
ATOM 742 C CA . ALA A 1 92 ? 6.653 -1.830 -2.783 1.00 92.44 92 ALA A CA 1
ATOM 743 C C . ALA A 1 92 ? 7.231 -3.062 -2.072 1.00 92.44 92 ALA A C 1
ATOM 745 O O . ALA A 1 92 ? 6.636 -3.532 -1.108 1.00 92.44 92 ALA A O 1
ATOM 746 N N . ILE A 1 93 ? 8.376 -3.594 -2.504 1.00 94.06 93 ILE A N 1
ATOM 747 C CA . ILE A 1 93 ? 9.029 -4.725 -1.828 1.00 94.06 93 ILE A CA 1
ATOM 748 C C . ILE A 1 93 ? 9.371 -4.370 -0.377 1.00 94.06 93 ILE A C 1
ATOM 750 O O . ILE A 1 93 ? 9.054 -5.154 0.516 1.00 94.06 93 ILE A O 1
ATOM 754 N N . ASP A 1 94 ? 9.941 -3.192 -0.134 1.00 94.44 94 ASP A N 1
ATOM 755 C CA . ASP A 1 94 ? 10.314 -2.736 1.207 1.00 94.44 94 ASP A CA 1
ATOM 756 C C . ASP A 1 94 ? 9.090 -2.575 2.112 1.00 94.44 94 ASP A C 1
ATOM 758 O O . ASP A 1 94 ? 9.110 -3.007 3.263 1.00 94.44 94 ASP A O 1
ATOM 762 N N . PHE A 1 95 ? 7.983 -2.062 1.569 1.00 94.31 95 PHE A N 1
ATOM 763 C CA . PHE A 1 95 ? 6.703 -2.022 2.273 1.00 94.31 95 PHE A CA 1
ATOM 764 C C . PHE A 1 95 ? 6.232 -3.423 2.704 1.00 94.31 95 PHE A C 1
ATOM 766 O O . PHE A 1 95 ? 5.913 -3.634 3.873 1.00 94.31 95 PHE A O 1
ATOM 773 N N . HIS A 1 96 ? 6.232 -4.409 1.799 1.00 94.69 96 HIS A N 1
ATOM 774 C CA . HIS A 1 96 ? 5.804 -5.772 2.145 1.00 94.69 96 HIS A CA 1
ATOM 775 C C . HIS A 1 96 ? 6.776 -6.459 3.115 1.00 94.69 96 HIS A C 1
ATOM 777 O O . HIS A 1 96 ? 6.335 -7.203 3.988 1.00 94.69 96 HIS A O 1
ATOM 783 N N . LYS A 1 97 ? 8.088 -6.210 2.996 1.00 94.38 97 LYS A N 1
ATOM 784 C CA . LYS A 1 97 ? 9.094 -6.693 3.955 1.00 94.38 97 LYS A CA 1
ATOM 785 C C . LYS A 1 97 ? 8.857 -6.120 5.348 1.00 94.38 97 LYS A C 1
ATOM 787 O O . LYS A 1 97 ? 8.936 -6.867 6.314 1.00 94.38 97 LYS A O 1
ATOM 792 N N . ALA A 1 98 ? 8.544 -4.830 5.451 1.00 93.25 98 ALA A N 1
ATOM 793 C CA . ALA A 1 98 ? 8.238 -4.195 6.726 1.00 93.25 98 ALA A CA 1
ATOM 794 C C . ALA A 1 98 ? 7.011 -4.836 7.391 1.00 93.25 98 ALA A C 1
ATOM 796 O O . ALA A 1 98 ? 7.088 -5.191 8.561 1.00 93.25 98 ALA A O 1
ATOM 797 N N . LEU A 1 99 ? 5.929 -5.071 6.634 1.00 92.94 99 LEU A N 1
ATOM 798 C CA . LEU A 1 99 ? 4.745 -5.784 7.135 1.00 92.94 99 LEU A CA 1
ATOM 799 C C . LEU A 1 99 ? 5.073 -7.200 7.617 1.00 92.94 99 LEU A C 1
ATOM 801 O O . LEU A 1 99 ? 4.627 -7.612 8.683 1.00 92.94 99 LEU A O 1
ATOM 805 N N . TYR A 1 100 ? 5.847 -7.940 6.819 1.00 93.44 100 TYR A N 1
ATOM 806 C CA . TYR A 1 100 ? 6.279 -9.290 7.161 1.00 93.44 100 TYR A CA 1
ATOM 807 C C . TYR A 1 100 ? 7.075 -9.276 8.467 1.00 93.44 100 TYR A C 1
ATOM 809 O O . TYR A 1 100 ? 6.732 -9.969 9.419 1.00 93.44 100 TYR A O 1
ATOM 817 N N . ASN A 1 101 ? 8.105 -8.436 8.540 1.00 91.31 101 ASN A N 1
ATOM 818 C CA . ASN A 1 101 ? 8.973 -8.348 9.706 1.00 91.31 101 ASN A CA 1
ATOM 819 C C . ASN A 1 101 ? 8.203 -7.923 10.960 1.00 91.31 101 ASN A C 1
ATOM 821 O O . ASN A 1 101 ? 8.401 -8.540 11.997 1.00 91.31 101 ASN A O 1
ATOM 825 N N . ASP A 1 102 ? 7.307 -6.936 10.872 1.00 88.75 102 ASP A N 1
ATOM 826 C CA . ASP A 1 102 ? 6.480 -6.489 12.003 1.00 88.75 102 ASP A CA 1
ATOM 827 C C . ASP A 1 102 ? 5.596 -7.618 12.556 1.00 88.75 102 ASP A C 1
ATOM 829 O O . ASP A 1 102 ? 5.566 -7.872 13.765 1.00 88.75 102 ASP A O 1
ATOM 833 N N . HIS A 1 103 ? 4.958 -8.373 11.658 1.00 87.19 103 HIS A N 1
ATOM 834 C CA . HIS A 1 103 ? 4.114 -9.504 12.027 1.00 87.19 103 HIS A CA 1
ATOM 835 C C . HIS A 1 103 ? 4.892 -10.588 12.796 1.00 87.19 103 HIS A C 1
ATOM 837 O O . HIS A 1 103 ? 4.368 -11.162 13.748 1.00 87.19 103 HIS A O 1
ATOM 843 N N . PHE A 1 104 ? 6.145 -10.868 12.418 1.00 84.56 104 PHE A N 1
ATOM 844 C CA . PHE A 1 104 ? 6.979 -11.880 13.088 1.00 84.56 104 PHE A CA 1
ATOM 845 C C . PHE A 1 104 ? 7.846 -11.336 14.234 1.00 84.56 104 PHE A C 1
ATOM 847 O O . PHE A 1 104 ? 8.337 -12.121 15.044 1.00 84.56 104 PHE A O 1
ATOM 854 N N . ALA A 1 105 ? 8.037 -10.020 14.329 1.00 79.69 105 ALA A N 1
ATOM 855 C CA . ALA A 1 105 ? 8.793 -9.381 15.404 1.00 79.69 105 ALA A CA 1
ATOM 856 C C . ALA A 1 105 ? 7.969 -9.203 16.686 1.00 79.69 105 ALA A C 1
ATOM 858 O O . ALA A 1 105 ? 8.550 -9.024 17.755 1.00 79.69 105 ALA A O 1
ATOM 859 N N . THR A 1 106 ? 6.636 -9.258 16.605 1.00 63.75 106 THR A N 1
ATOM 860 C CA . THR A 1 106 ? 5.751 -9.065 17.761 1.00 63.75 106 THR A CA 1
ATOM 861 C C . THR A 1 106 ? 5.671 -10.349 18.610 1.00 63.75 106 THR A C 1
ATOM 863 O O . THR A 1 106 ? 5.094 -11.344 18.161 1.00 63.75 106 THR A O 1
ATOM 866 N N . PRO A 1 107 ? 6.212 -10.382 19.847 1.00 51.56 107 PRO A N 1
ATOM 867 C CA . PRO A 1 107 ? 6.195 -11.586 20.674 1.00 51.56 107 PRO A CA 1
ATOM 868 C C . PRO A 1 107 ? 4.779 -11.831 21.219 1.00 51.56 107 PRO A C 1
ATOM 870 O O . PRO A 1 107 ? 4.338 -11.164 22.150 1.00 51.56 107 PRO A O 1
ATOM 873 N N . GLY A 1 108 ? 4.050 -12.783 20.631 1.00 54.44 108 GLY A N 1
ATOM 874 C CA . GLY A 1 108 ? 2.706 -13.163 21.094 1.00 54.44 108 GLY A CA 1
ATOM 875 C C . GLY A 1 108 ? 1.780 -13.730 20.018 1.00 54.44 108 GLY A C 1
ATOM 876 O O . GLY A 1 108 ? 0.838 -14.446 20.348 1.00 54.44 108 GLY A O 1
ATOM 877 N N . MET A 1 109 ? 2.070 -13.488 18.738 1.00 50.09 109 MET A N 1
ATOM 878 C CA . MET A 1 109 ? 1.456 -14.212 17.624 1.00 50.09 109 MET A CA 1
ATOM 879 C C . MET A 1 109 ? 2.424 -15.316 17.201 1.00 50.09 109 MET A C 1
ATOM 881 O O . MET A 1 109 ? 3.598 -15.061 16.957 1.00 50.09 109 MET A O 1
ATOM 885 N N . THR A 1 110 ? 1.958 -16.564 17.234 1.00 43.44 110 THR A N 1
ATOM 886 C CA . THR A 1 110 ? 2.735 -17.798 17.036 1.00 43.44 110 THR A CA 1
ATOM 887 C C . THR A 1 110 ? 3.862 -17.656 16.012 1.00 43.44 110 THR A C 1
ATOM 889 O O . THR A 1 110 ? 3.621 -17.576 14.808 1.00 43.44 110 THR A O 1
ATOM 892 N N . ALA A 1 111 ? 5.096 -17.661 16.519 1.00 44.28 111 ALA A N 1
ATOM 893 C CA . ALA A 1 111 ? 6.322 -17.657 15.742 1.00 44.28 111 ALA A CA 1
ATOM 894 C C . ALA A 1 111 ? 6.413 -18.932 14.888 1.00 44.28 111 ALA A C 1
ATOM 896 O O . ALA A 1 111 ? 6.884 -19.977 15.338 1.00 44.28 111 ALA A O 1
ATOM 897 N N . ALA A 1 112 ? 5.956 -18.854 13.641 1.00 47.59 112 ALA A N 1
ATOM 898 C CA . ALA A 1 112 ? 6.302 -19.838 12.631 1.00 47.59 112 ALA A CA 1
ATOM 899 C C . ALA A 1 112 ? 7.707 -19.514 12.104 1.00 47.59 112 ALA A C 1
ATOM 901 O O . ALA A 1 112 ? 7.876 -18.631 11.276 1.00 47.59 112 ALA A O 1
ATOM 902 N N . VAL A 1 113 ? 8.679 -20.253 12.645 1.00 49.47 113 VAL A N 1
ATOM 903 C CA . VAL A 1 113 ? 10.021 -20.555 12.116 1.00 49.47 113 VAL A CA 1
ATOM 904 C C . VAL A 1 113 ? 10.857 -19.351 11.637 1.00 49.47 113 VAL A C 1
ATOM 906 O O . VAL A 1 113 ? 10.635 -18.841 10.540 1.00 49.47 113 VAL A O 1
ATOM 909 N N . PRO A 1 114 ? 11.919 -18.958 12.370 1.00 44.62 114 PRO A N 1
ATOM 910 C CA . PRO A 1 114 ? 12.931 -18.067 11.816 1.00 44.62 114 PRO A CA 1
ATOM 911 C C . PRO A 1 114 ? 13.683 -18.796 10.692 1.00 44.62 114 PRO A C 1
ATOM 913 O O . PRO A 1 114 ? 14.519 -19.665 10.942 1.00 44.62 114 PRO A O 1
ATOM 916 N N . ILE A 1 115 ? 13.376 -18.460 9.439 1.00 54.50 115 ILE A N 1
ATOM 917 C CA . ILE A 1 115 ? 14.216 -18.825 8.297 1.00 54.50 115 ILE A CA 1
ATOM 918 C C . ILE A 1 115 ? 15.382 -17.841 8.297 1.00 54.50 115 ILE A C 1
ATOM 920 O O . ILE A 1 115 ? 15.180 -16.632 8.190 1.00 54.50 115 ILE A O 1
ATOM 924 N N . LYS A 1 116 ? 16.597 -18.370 8.474 1.00 41.88 116 LYS A N 1
ATOM 925 C CA . LYS A 1 116 ? 17.841 -17.605 8.385 1.00 41.88 116 LYS A CA 1
ATOM 926 C C . LYS A 1 116 ? 17.866 -16.846 7.060 1.00 41.88 116 LYS A C 1
ATOM 928 O O . LYS A 1 116 ? 17.826 -17.456 5.995 1.00 41.88 116 LYS A O 1
ATOM 933 N N . ILE A 1 117 ? 17.925 -15.523 7.150 1.00 50.81 117 ILE A N 1
ATOM 934 C CA . ILE A 1 117 ? 18.328 -14.673 6.038 1.00 50.81 117 ILE A CA 1
ATOM 935 C C . ILE A 1 117 ? 19.847 -14.826 5.975 1.00 50.81 117 ILE A C 1
ATOM 937 O O . ILE A 1 117 ? 20.568 -14.223 6.765 1.00 50.81 117 ILE A O 1
ATOM 941 N N . GLU A 1 118 ? 20.320 -15.732 5.127 1.00 50.69 118 GLU A N 1
ATOM 942 C CA . GLU A 1 118 ? 21.707 -15.698 4.678 1.00 50.69 118 GLU A CA 1
ATOM 943 C C . GLU A 1 118 ? 21.769 -14.617 3.597 1.00 50.69 118 GLU A C 1
ATOM 945 O O . GLU A 1 118 ? 21.300 -14.807 2.474 1.00 50.69 118 GLU A O 1
ATOM 950 N N . ASP A 1 119 ? 22.265 -13.441 3.982 1.00 47.59 119 ASP A N 1
ATOM 951 C CA . ASP A 1 119 ? 22.785 -12.446 3.051 1.00 47.59 119 ASP A CA 1
ATOM 952 C C . ASP A 1 119 ? 24.000 -13.072 2.346 1.00 47.59 119 ASP A C 1
ATOM 954 O O . ASP A 1 119 ? 25.137 -12.953 2.799 1.00 47.59 119 ASP A O 1
ATOM 958 N N . SER A 1 120 ? 23.740 -13.824 1.277 1.00 50.66 120 SER A N 1
ATOM 959 C CA . SER A 1 120 ? 24.778 -14.334 0.388 1.00 50.66 120 SER A CA 1
ATOM 960 C C . SER A 1 120 ? 25.199 -13.254 -0.606 1.00 50.66 120 SER A C 1
ATOM 962 O O . SER A 1 120 ? 24.372 -12.680 -1.319 1.00 50.66 120 SER A O 1
ATOM 964 N N . ASP A 1 121 ? 26.517 -13.074 -0.649 1.00 44.69 121 ASP A N 1
ATOM 965 C CA . ASP A 1 121 ? 27.331 -12.509 -1.725 1.00 44.69 121 ASP A CA 1
ATOM 966 C C . ASP A 1 121 ? 27.574 -10.993 -1.693 1.00 44.69 121 ASP A C 1
ATOM 968 O O . ASP A 1 121 ? 27.346 -10.244 -2.645 1.00 44.69 121 ASP A O 1
ATOM 972 N N . SER A 1 122 ? 28.193 -10.565 -0.592 1.00 52.72 122 SER A N 1
ATOM 973 C CA . SER A 1 122 ? 29.423 -9.779 -0.698 1.00 52.72 122 SER A CA 1
ATOM 974 C C . SER A 1 122 ? 30.522 -10.648 -1.321 1.00 52.72 122 SER A C 1
ATOM 976 O O . SER A 1 122 ? 30.954 -11.579 -0.659 1.00 52.72 122 SER A O 1
ATOM 978 N N . ASP A 1 123 ? 30.932 -10.361 -2.558 1.00 53.78 123 ASP A N 1
ATOM 979 C CA . ASP A 1 123 ? 32.307 -10.544 -3.056 1.00 53.78 123 ASP A CA 1
ATOM 980 C C . ASP A 1 123 ? 32.410 -10.018 -4.497 1.00 53.78 123 ASP A C 1
ATOM 982 O O . ASP A 1 123 ? 31.979 -10.647 -5.463 1.00 53.78 123 ASP A O 1
ATOM 986 N N . LEU A 1 124 ? 33.005 -8.837 -4.655 1.00 52.56 124 LEU A N 1
ATOM 987 C CA . LEU A 1 124 ? 33.745 -8.522 -5.872 1.00 52.56 124 LEU A CA 1
ATOM 988 C C . LEU A 1 124 ? 34.971 -7.714 -5.473 1.00 52.56 124 LEU A C 1
ATOM 990 O O . LEU A 1 124 ? 34.913 -6.523 -5.158 1.00 52.56 124 LEU A O 1
ATOM 994 N N . ASP A 1 125 ? 36.054 -8.475 -5.418 1.00 51.16 125 ASP A N 1
ATOM 995 C CA . ASP A 1 125 ? 37.392 -8.100 -5.034 1.00 51.16 125 ASP A CA 1
ATOM 996 C C . ASP A 1 125 ? 37.906 -6.840 -5.722 1.00 51.16 125 ASP A C 1
ATOM 998 O O . ASP A 1 125 ? 37.766 -6.598 -6.923 1.00 51.16 125 ASP A O 1
ATOM 1002 N N . THR A 1 126 ? 38.619 -6.084 -4.897 1.00 51.41 126 THR A N 1
ATOM 1003 C CA . THR A 1 126 ? 39.624 -5.112 -5.295 1.00 51.41 126 THR A CA 1
ATOM 1004 C C . THR A 1 126 ? 40.695 -5.807 -6.137 1.00 51.41 126 THR A C 1
ATOM 1006 O O . THR A 1 126 ? 41.474 -6.593 -5.606 1.00 51.41 126 THR A O 1
ATOM 1009 N N . ILE A 1 127 ? 40.818 -5.451 -7.417 1.00 57.50 127 ILE A N 1
ATOM 1010 C CA . ILE A 1 127 ? 42.046 -5.702 -8.181 1.00 57.50 127 ILE A CA 1
ATOM 1011 C C . ILE A 1 127 ? 42.753 -4.362 -8.391 1.00 57.50 127 ILE A C 1
ATOM 1013 O O . ILE A 1 127 ? 42.361 -3.541 -9.219 1.00 57.50 127 ILE A O 1
ATOM 1017 N N . LYS A 1 128 ? 43.798 -4.148 -7.586 1.00 52.53 128 LYS A N 1
ATOM 1018 C CA . LYS A 1 128 ? 44.924 -3.260 -7.893 1.00 52.53 128 LYS A CA 1
ATOM 1019 C C . LYS A 1 128 ? 45.780 -3.920 -8.984 1.00 52.53 128 LYS A C 1
ATOM 1021 O O . LYS A 1 128 ? 46.064 -5.107 -8.884 1.00 52.53 128 LYS A O 1
ATOM 1026 N N . GLY A 1 129 ? 46.229 -3.130 -9.951 1.00 51.62 129 GLY A N 1
ATOM 1027 C CA . GLY A 1 129 ? 47.302 -3.449 -10.903 1.00 51.62 129 GLY A CA 1
ATOM 1028 C C . GLY A 1 129 ? 47.443 -2.252 -11.845 1.00 51.62 129 GLY A C 1
ATOM 1029 O O . GLY A 1 129 ? 46.517 -1.965 -12.594 1.00 51.62 129 GLY A O 1
ATOM 1030 N N . GLU A 1 130 ? 48.339 -1.310 -11.555 1.00 52.25 130 GLU A N 1
ATOM 1031 C CA . GLU A 1 130 ? 49.746 -1.284 -12.002 1.00 52.25 130 GLU A CA 1
ATOM 1032 C C . GLU A 1 130 ? 49.889 -0.989 -13.510 1.00 52.25 130 GLU A C 1
ATOM 1034 O O . GLU A 1 130 ? 49.521 -1.784 -14.367 1.00 52.25 130 GLU A O 1
ATOM 1039 N N . ASP A 1 131 ? 50.390 0.226 -13.755 1.00 53.94 131 ASP A N 1
ATOM 1040 C CA . ASP A 1 131 ? 51.271 0.704 -14.828 1.00 53.94 131 ASP A CA 1
ATOM 1041 C C . ASP A 1 131 ? 51.073 0.228 -16.279 1.00 53.94 131 ASP A C 1
ATOM 1043 O O . ASP A 1 131 ? 51.469 -0.866 -16.677 1.00 53.94 131 ASP A O 1
ATOM 1047 N N . ILE A 1 132 ? 50.618 1.160 -17.127 1.00 63.66 132 ILE A N 1
ATOM 1048 C CA . ILE A 1 132 ? 50.814 1.105 -18.583 1.00 63.66 132 ILE A CA 1
ATOM 1049 C C . ILE A 1 132 ? 51.772 2.248 -18.970 1.00 63.66 132 ILE A C 1
ATOM 1051 O O . ILE A 1 132 ? 51.394 3.415 -18.829 1.00 63.66 132 ILE A O 1
ATOM 1055 N N . PRO A 1 133 ? 52.99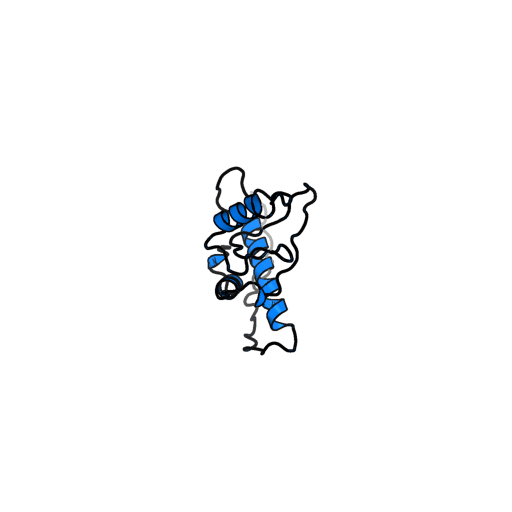3 1.954 -19.454 1.00 63.78 133 PRO A N 1
ATOM 1056 C CA . PRO A 1 133 ? 53.926 2.971 -19.924 1.00 63.78 133 PRO A CA 1
ATOM 1057 C C . PRO A 1 133 ? 53.471 3.541 -21.275 1.00 63.78 133 PRO A C 1
ATOM 1059 O O . PRO A 1 133 ? 53.084 2.807 -22.184 1.00 63.78 133 PRO A O 1
ATOM 1062 N N . TRP A 1 134 ? 53.529 4.867 -21.398 1.00 63.72 134 TRP A N 1
ATOM 1063 C CA . TRP A 1 134 ? 53.419 5.575 -22.671 1.00 63.72 134 TRP A CA 1
ATOM 1064 C C . TRP A 1 134 ? 54.781 5.543 -23.366 1.00 63.72 134 TRP A C 1
ATOM 1066 O O . TRP A 1 134 ? 55.703 6.219 -22.918 1.00 63.72 134 TRP A O 1
ATOM 1076 N N . ASP A 1 135 ? 54.893 4.783 -24.452 1.00 60.59 135 ASP A N 1
ATOM 1077 C CA . ASP A 1 135 ? 56.009 4.894 -25.391 1.00 60.59 135 ASP A CA 1
ATOM 1078 C C . ASP A 1 135 ? 55.505 4.647 -26.819 1.00 60.59 135 ASP A C 1
ATOM 1080 O O . ASP A 1 135 ? 55.176 3.512 -27.180 1.00 60.59 135 ASP A O 1
ATOM 1084 N N . SER A 1 136 ? 55.389 5.731 -27.599 1.00 57.00 136 SER A 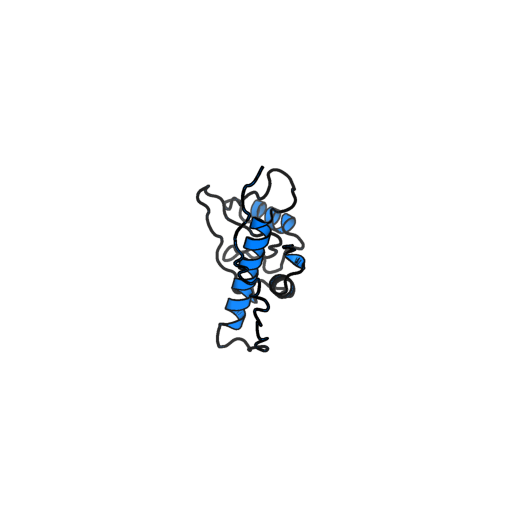N 1
ATOM 1085 C CA . SER A 1 136 ? 55.685 5.870 -29.045 1.00 57.00 136 SER A CA 1
ATOM 1086 C C . SER A 1 136 ? 55.069 7.150 -29.608 1.00 57.00 136 SER A C 1
ATOM 1088 O O . SER A 1 136 ? 53.825 7.285 -29.551 1.00 57.00 136 SER A O 1
#

pLDDT: mean 80.09, std 18.23, range [41.88, 96.38]

Secondary structure (DSSP, 8-state):
---GGGSHHHHHHHT-S-GGGS-PPPPEEPTTSPEE--TT--S--STT-S--SPPSSHHHHHHHHHHH-TT--B--SSSSSPPPPHHHHHHHHHHHHHHHHHHHHSTTS---------------------------

Foldseek 3Di:
DLPLVVAPLLVVVVVDFFCVLFPQDAFDQDPVRATEDAAFFFDDRDPPDPPGGGHPHPVVVVVCCVVVVVVHHHDPQDPPDDDHDPVSSVVNNVSSVVRVCVSQVDPPPDRDDDDDPPPPDDDDDDDDDDDDDDDD